Protein AF-A0A427A601-F1 (afdb_monomer_lite)

Sequence (78 aa):
MANSLHGGATASLVDLVGSAAFYTAGAQSRGVPMEIGISYLDAAFANFGVEISFYSRIVLCLCCSMCSTVNLCEKATV

Foldseek 3Di:
DAQFQDPVNVQVVCQVVQQVVCVVVVQPDGAHDPDDDDDCPDTHGPDPQKDKDKDKDWPDDDNRDTDIDIDIDIDGRD

Organism: Ensete ventricosum (NCBI:txid4639)

InterPro domains:
  IPR006683 Thioesterase domain [PF03061] (3-45)
  IPR029069 HotDog domain superfamily [SSF54637] (3-52)
  IPR039298 Acyl-coenzyme A thioesterase 13 [PTHR21660] (3-52)

Radius of gyration: 14.11 Å; chains: 1; bounding box: 41×19×35 Å

Secondary structure (DSSP, 8-state):
---B--HHHHHHHHHHHHHHHHHHTT-SS----S-------S--B--TTEEEEEEEEEEEE-SS-EEEEEEEEEEE--

Structure (mmCIF, N/CA/C/O backbone):
data_AF-A0A427A601-F1
#
_entry.id   AF-A0A427A601-F1
#
loop_
_atom_site.group_PDB
_atom_site.id
_atom_site.type_symbol
_atom_site.label_atom_id
_atom_site.label_alt_id
_atom_site.label_comp_id
_atom_site.label_asym_id
_atom_site.label_entity_id
_atom_site.label_seq_id
_atom_site.pdbx_PDB_ins_code
_atom_site.Cartn_x
_atom_site.Cartn_y
_atom_site.Cartn_z
_atom_site.occupancy
_atom_site.B_iso_or_equiv
_atom_site.auth_seq_id
_atom_site.auth_comp_id
_atom_site.auth_asym_id
_atom_site.auth_atom_id
_atom_site.pdbx_PDB_model_num
ATOM 1 N N . MET A 1 1 ? 15.915 -3.758 -20.863 1.00 47.28 1 MET A N 1
ATOM 2 C CA . MET A 1 1 ? 15.376 -4.462 -19.680 1.00 47.28 1 MET A CA 1
ATOM 3 C C . MET A 1 1 ? 15.071 -3.391 -18.652 1.00 47.28 1 MET A C 1
ATOM 5 O O . MET A 1 1 ? 16.003 -2.756 -18.183 1.00 47.28 1 MET A O 1
ATOM 9 N N . ALA A 1 2 ? 13.796 -3.065 -18.443 1.00 60.78 2 ALA A N 1
ATOM 10 C CA . ALA A 1 2 ? 13.410 -2.007 -17.514 1.00 60.78 2 ALA A CA 1
ATOM 11 C C . ALA A 1 2 ? 13.415 -2.577 -16.090 1.00 60.78 2 ALA A C 1
ATOM 13 O O . ALA A 1 2 ? 12.732 -3.561 -15.824 1.00 60.78 2 ALA A O 1
ATOM 14 N N . ASN A 1 3 ? 14.215 -1.984 -15.208 1.00 71.88 3 ASN A N 1
ATOM 15 C CA . ASN A 1 3 ? 14.275 -2.306 -13.785 1.00 71.88 3 ASN A CA 1
ATOM 16 C C . ASN A 1 3 ? 13.261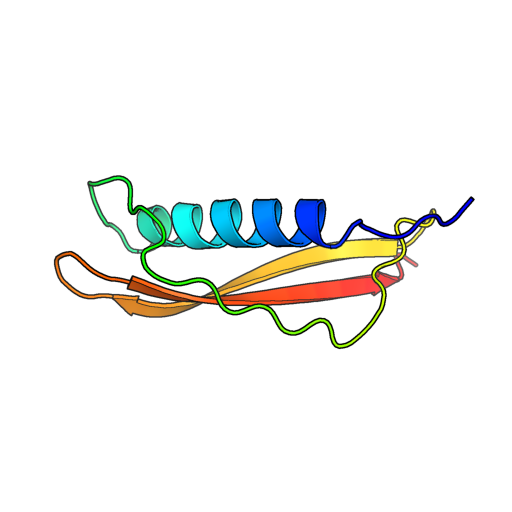 -1.450 -13.007 1.00 71.88 3 ASN A C 1
ATOM 18 O O . ASN A 1 3 ? 13.619 -0.696 -12.106 1.00 71.88 3 ASN A O 1
ATOM 22 N N . SER A 1 4 ? 12.006 -1.474 -13.439 1.00 74.25 4 SER A N 1
ATOM 23 C CA . SER A 1 4 ? 10.928 -0.751 -12.774 1.00 74.25 4 SER A CA 1
ATOM 24 C C . SER A 1 4 ? 9.929 -1.725 -12.172 1.00 74.25 4 SER A C 1
ATOM 26 O O . SER A 1 4 ? 9.707 -2.822 -12.695 1.00 74.25 4 SER A O 1
ATOM 28 N N . LEU A 1 5 ? 9.318 -1.328 -11.058 1.00 79.81 5 LEU A N 1
ATOM 29 C CA . LEU A 1 5 ? 8.214 -2.073 -10.480 1.00 79.81 5 LEU A CA 1
ATOM 30 C C . LEU A 1 5 ? 7.072 -2.098 -11.495 1.00 79.81 5 LEU A C 1
ATOM 32 O O . LEU A 1 5 ? 6.554 -1.063 -11.920 1.00 79.81 5 LEU A O 1
ATOM 36 N N . HIS A 1 6 ? 6.680 -3.303 -11.899 1.00 87.25 6 HIS A N 1
ATOM 37 C CA . HIS A 1 6 ? 5.531 -3.476 -12.768 1.00 87.25 6 HIS A CA 1
ATOM 38 C C . HIS A 1 6 ? 4.270 -2.950 -12.067 1.00 87.25 6 HIS A C 1
ATOM 40 O O . HIS A 1 6 ? 4.061 -3.233 -10.887 1.00 87.25 6 HIS A O 1
ATOM 46 N N . GLY A 1 7 ? 3.394 -2.252 -12.797 1.00 85.94 7 GLY A N 1
ATOM 47 C CA . GLY A 1 7 ? 2.173 -1.670 -12.229 1.00 85.94 7 GLY A CA 1
ATOM 48 C C . GLY A 1 7 ? 1.339 -2.682 -11.434 1.00 85.94 7 GLY A C 1
ATOM 49 O O . GLY A 1 7 ? 0.913 -2.377 -10.322 1.00 85.94 7 GLY A O 1
ATOM 50 N N . GLY A 1 8 ? 1.203 -3.916 -11.934 1.00 88.19 8 GLY A N 1
ATOM 51 C CA . GLY A 1 8 ? 0.512 -5.000 -11.227 1.00 88.19 8 GLY A CA 1
ATOM 52 C C . GLY A 1 8 ? 1.193 -5.461 -9.930 1.00 88.19 8 GLY A C 1
ATOM 53 O O . GLY A 1 8 ? 0.503 -5.826 -8.977 1.00 88.19 8 GLY A O 1
ATOM 54 N N . ALA A 1 9 ? 2.526 -5.391 -9.844 1.00 88.94 9 ALA A N 1
ATOM 55 C CA . ALA A 1 9 ? 3.251 -5.680 -8.605 1.00 88.94 9 ALA A CA 1
ATOM 56 C C . ALA A 1 9 ? 2.980 -4.587 -7.562 1.00 88.94 9 ALA A C 1
ATOM 58 O O . ALA A 1 9 ? 2.637 -4.895 -6.422 1.00 88.94 9 ALA A O 1
ATOM 59 N N . THR A 1 10 ? 3.029 -3.316 -7.973 1.00 89.19 10 THR A N 1
ATOM 60 C CA . THR A 1 10 ? 2.659 -2.185 -7.113 1.00 89.19 10 THR A CA 1
ATOM 61 C C . THR A 1 10 ? 1.207 -2.288 -6.648 1.00 89.19 10 THR A C 1
ATOM 63 O O . THR A 1 10 ? 0.936 -2.090 -5.469 1.00 89.19 10 THR A O 1
ATOM 66 N N . ALA A 1 11 ? 0.278 -2.655 -7.535 1.00 90.88 11 ALA A N 1
ATOM 67 C CA . ALA A 1 11 ? -1.136 -2.810 -7.194 1.00 90.88 11 ALA A CA 1
ATOM 68 C C . ALA A 1 11 ? -1.377 -3.918 -6.161 1.00 90.88 11 ALA A C 1
ATOM 70 O O . ALA A 1 11 ? -2.122 -3.719 -5.205 1.00 90.88 11 ALA A O 1
ATOM 71 N N . SER A 1 12 ? -0.685 -5.049 -6.310 1.00 91.62 12 SER A N 1
ATOM 72 C CA . SER A 1 12 ? -0.760 -6.157 -5.352 1.00 91.62 12 SER A CA 1
ATOM 73 C C . SER A 1 12 ? -0.186 -5.770 -3.984 1.00 91.62 12 SER A C 1
ATOM 75 O O . SER A 1 12 ? -0.722 -6.156 -2.949 1.00 91.62 12 SER A O 1
ATOM 77 N N . LEU A 1 13 ? 0.891 -4.975 -3.957 1.00 91.12 13 LEU A N 1
ATOM 78 C CA . LEU A 1 13 ? 1.455 -4.453 -2.709 1.00 91.12 13 LEU A CA 1
ATOM 79 C C . LEU A 1 13 ? 0.521 -3.439 -2.040 1.00 91.12 13 LEU A C 1
ATOM 81 O O . LEU A 1 13 ? 0.361 -3.487 -0.825 1.00 91.12 13 LEU A O 1
ATOM 85 N N . VAL A 1 14 ? -0.130 -2.564 -2.812 1.00 91.94 14 VAL A N 1
ATOM 86 C CA . VAL A 1 14 ? -1.151 -1.638 -2.296 1.00 91.94 14 VAL A CA 1
ATOM 87 C C . VAL A 1 14 ? -2.320 -2.402 -1.669 1.00 91.94 14 VAL A C 1
ATOM 89 O O . VAL A 1 14 ? -2.732 -2.045 -0.567 1.00 91.94 14 VAL A O 1
ATOM 92 N N . ASP A 1 15 ? -2.801 -3.473 -2.306 1.00 91.25 15 ASP A N 1
ATOM 93 C CA . ASP A 1 15 ? -3.854 -4.337 -1.754 1.00 91.25 15 ASP A CA 1
ATOM 94 C C . ASP A 1 15 ? -3.438 -4.997 -0.427 1.00 91.25 15 ASP A C 1
ATOM 96 O O . ASP A 1 15 ? -4.150 -4.911 0.578 1.00 91.25 15 ASP A O 1
ATOM 100 N N . LEU A 1 16 ? -2.238 -5.584 -0.386 1.00 91.19 16 LEU A N 1
ATOM 101 C CA . LEU A 1 16 ? -1.698 -6.210 0.822 1.00 91.19 16 LEU A CA 1
ATOM 102 C C . LEU A 1 16 ? -1.512 -5.206 1.961 1.00 91.19 16 LEU A C 1
ATOM 104 O O . LEU A 1 16 ? -1.914 -5.474 3.091 1.00 91.19 16 LEU A O 1
ATOM 108 N N . VAL A 1 17 ? -0.911 -4.049 1.680 1.00 92.38 17 VAL A N 1
ATOM 109 C CA . VAL A 1 17 ? -0.653 -2.999 2.676 1.00 92.38 17 VAL A CA 1
ATOM 110 C C . VAL A 1 17 ? -1.962 -2.366 3.161 1.00 92.38 17 VAL A C 1
ATOM 112 O O . VAL A 1 17 ? -2.113 -2.106 4.357 1.00 92.38 17 VAL A O 1
ATOM 115 N N . GLY A 1 18 ? -2.930 -2.155 2.265 1.00 89.38 18 GLY A N 1
ATOM 116 C CA . GLY A 1 18 ? -4.271 -1.678 2.605 1.00 89.38 18 GLY A CA 1
ATOM 117 C C . GLY A 1 18 ? -5.023 -2.665 3.501 1.00 89.38 18 GLY A C 1
ATOM 118 O O . GLY A 1 18 ? -5.536 -2.283 4.552 1.00 89.38 18 GLY A O 1
ATOM 119 N N . SER A 1 19 ? -4.999 -3.952 3.149 1.00 87.50 19 SER A N 1
ATOM 120 C CA . SER A 1 19 ? -5.605 -5.028 3.942 1.00 87.50 19 SER A CA 1
ATOM 121 C C . SER A 1 19 ? -4.898 -5.241 5.286 1.00 87.50 19 SER A C 1
ATOM 123 O O . SER A 1 19 ? -5.545 -5.492 6.302 1.00 87.50 19 SER A O 1
ATOM 125 N N . ALA A 1 20 ? -3.571 -5.097 5.338 1.00 89.19 20 ALA A N 1
ATOM 126 C CA . ALA A 1 20 ? -2.808 -5.156 6.583 1.00 89.19 20 ALA A CA 1
ATOM 127 C C . ALA A 1 20 ? -3.142 -3.981 7.515 1.00 89.19 20 ALA A C 1
ATOM 129 O O . ALA A 1 20 ? -3.225 -4.170 8.728 1.00 89.19 20 ALA A O 1
ATOM 130 N N . ALA A 1 21 ? -3.401 -2.789 6.969 1.00 89.00 21 ALA A N 1
ATOM 131 C CA . ALA A 1 21 ? -3.853 -1.647 7.763 1.00 89.00 21 ALA A CA 1
ATOM 132 C C . ALA A 1 21 ? -5.204 -1.911 8.452 1.00 89.00 21 ALA A C 1
ATOM 134 O O . ALA A 1 21 ? -5.435 -1.420 9.555 1.00 89.00 21 ALA A O 1
ATOM 135 N N . PHE A 1 22 ? -6.060 -2.755 7.864 1.00 85.31 22 PHE A N 1
ATOM 136 C CA . PHE A 1 22 ? -7.299 -3.234 8.491 1.00 85.31 22 PHE A CA 1
ATOM 137 C C . PHE A 1 22 ? -7.043 -3.885 9.853 1.00 85.31 22 PHE A C 1
ATOM 139 O O . PHE A 1 22 ? -7.712 -3.574 10.838 1.00 85.31 22 PHE A O 1
ATOM 146 N N . TYR A 1 23 ? -6.004 -4.714 9.930 1.00 83.69 23 TYR A N 1
ATOM 147 C CA . TYR A 1 23 ? -5.590 -5.351 11.173 1.00 83.69 23 TYR A CA 1
ATOM 148 C C . TYR A 1 23 ? -4.993 -4.370 12.183 1.00 83.69 23 TYR A C 1
ATOM 150 O O . TYR A 1 23 ? -5.264 -4.488 13.377 1.00 83.69 23 TYR A O 1
ATOM 158 N N . THR A 1 24 ? -4.205 -3.387 11.735 1.00 85.69 24 THR A N 1
ATOM 159 C CA . THR A 1 24 ? -3.586 -2.412 12.652 1.00 85.69 24 THR A CA 1
ATOM 160 C C . THR A 1 24 ? -4.607 -1.464 13.280 1.00 85.69 24 THR A C 1
ATOM 162 O O . THR A 1 24 ? -4.362 -0.939 14.364 1.00 85.69 24 THR A O 1
ATOM 165 N N . ALA A 1 25 ? -5.776 -1.299 12.655 1.00 83.62 25 ALA A N 1
ATOM 166 C CA . ALA A 1 25 ? -6.902 -0.542 13.196 1.00 83.62 25 ALA A CA 1
ATOM 167 C C . ALA A 1 25 ? -7.709 -1.286 14.279 1.00 83.62 25 ALA A C 1
ATOM 169 O O . ALA A 1 25 ? -8.670 -0.730 14.809 1.00 83.62 25 ALA A O 1
ATOM 170 N N . GLY A 1 26 ? -7.354 -2.533 14.610 1.00 80.44 26 GLY A N 1
ATOM 171 C CA . GLY A 1 26 ? -8.052 -3.333 15.623 1.00 80.44 26 GLY A CA 1
ATOM 172 C C . GLY A 1 26 ? -9.270 -4.101 15.101 1.00 80.44 26 GLY A C 1
ATOM 173 O O . GLY A 1 26 ? -10.045 -4.633 15.898 1.00 80.44 26 GLY A O 1
ATOM 174 N N . ALA A 1 27 ? -9.450 -4.190 13.780 1.00 78.88 27 ALA A N 1
ATOM 175 C CA . ALA A 1 27 ? -10.490 -5.032 13.205 1.00 78.88 27 ALA A CA 1
ATOM 176 C C . ALA A 1 27 ? -10.155 -6.520 13.401 1.00 78.88 27 ALA A C 1
ATOM 178 O O . ALA A 1 27 ? -9.034 -6.968 13.156 1.00 78.88 27 ALA A O 1
ATOM 179 N N . GLN A 1 28 ? -11.150 -7.302 13.825 1.00 70.44 28 GLN A N 1
ATOM 180 C CA . GLN A 1 28 ? -10.995 -8.741 14.078 1.00 70.44 28 GLN A CA 1
ATOM 181 C C . GLN A 1 28 ? -11.195 -9.600 12.816 1.00 70.44 28 GLN A C 1
ATOM 183 O O . GLN A 1 28 ? -10.919 -10.799 12.837 1.00 70.44 28 GLN A O 1
ATOM 188 N N . SER A 1 29 ? -11.666 -9.009 11.711 1.00 72.94 29 SER A N 1
ATOM 189 C CA . SER A 1 29 ? -11.916 -9.700 10.442 1.00 72.94 29 SER A CA 1
ATOM 190 C C . SER A 1 29 ? -10.923 -9.297 9.354 1.00 72.94 29 SER A C 1
ATOM 192 O O . SER A 1 29 ? -10.499 -8.144 9.284 1.00 72.94 29 SER A O 1
ATOM 194 N N . ARG A 1 30 ? -10.631 -10.225 8.431 1.00 69.69 30 ARG A N 1
ATOM 195 C CA . ARG A 1 30 ? -9.972 -9.890 7.160 1.00 69.69 30 ARG A CA 1
ATOM 196 C C . ARG A 1 30 ? -10.902 -9.011 6.334 1.00 69.69 30 ARG A C 1
ATOM 198 O O . ARG A 1 30 ? -11.999 -9.449 5.994 1.00 69.69 30 ARG A O 1
ATOM 205 N N . GLY A 1 31 ? -10.466 -7.792 6.035 1.00 74.38 31 GLY A N 1
ATOM 206 C CA . GLY A 1 31 ? -11.092 -6.972 5.003 1.00 74.38 31 GLY A CA 1
ATOM 207 C C . GLY A 1 31 ? -10.782 -7.538 3.616 1.00 74.38 31 GLY A C 1
ATOM 208 O O . GLY A 1 31 ? -9.738 -8.157 3.417 1.00 74.38 31 GLY A O 1
ATOM 209 N N . VAL A 1 32 ? -11.699 -7.338 2.674 1.00 83.00 32 VAL A N 1
ATOM 210 C CA . VAL A 1 32 ? -11.472 -7.541 1.238 1.00 83.00 32 VAL A CA 1
ATOM 211 C C . VAL A 1 32 ? -11.559 -6.170 0.565 1.00 83.00 32 VAL A C 1
ATOM 213 O O . VAL A 1 32 ? -12.408 -5.368 0.974 1.00 83.00 32 VAL A O 1
ATOM 216 N N . PRO A 1 33 ? -10.715 -5.856 -0.430 1.00 85.06 33 PRO A N 1
ATOM 217 C CA . PRO A 1 33 ? -10.855 -4.616 -1.183 1.00 85.06 33 PRO A CA 1
ATOM 218 C C . PRO A 1 33 ? -12.216 -4.581 -1.892 1.00 85.06 33 PRO A C 1
ATOM 220 O O . PRO A 1 33 ? -12.517 -5.434 -2.724 1.00 85.06 33 PRO A O 1
ATOM 223 N N . MET A 1 34 ? -13.047 -3.590 -1.563 1.00 89.19 34 MET A N 1
ATOM 224 C CA . MET A 1 34 ? -14.266 -3.305 -2.333 1.00 89.19 34 MET A CA 1
ATOM 225 C C . MET A 1 34 ? -13.969 -2.417 -3.543 1.00 89.19 34 MET A C 1
ATOM 227 O O . MET A 1 34 ? -14.540 -2.612 -4.610 1.00 89.19 34 MET A O 1
ATOM 231 N N . GLU A 1 35 ? -13.057 -1.459 -3.376 1.00 90.19 35 GLU A N 1
ATOM 232 C CA . GLU A 1 35 ? -12.620 -0.523 -4.407 1.00 90.19 35 GLU A CA 1
ATOM 233 C C . GLU A 1 35 ? -11.121 -0.253 -4.238 1.00 90.19 35 GLU A C 1
ATOM 235 O O . GLU A 1 35 ? -10.642 -0.068 -3.118 1.00 90.19 35 GLU A O 1
ATOM 240 N N . ILE A 1 36 ? -10.383 -0.228 -5.351 1.00 90.62 36 ILE A N 1
ATOM 241 C CA . ILE A 1 36 ? -8.971 0.160 -5.404 1.00 90.62 36 ILE A CA 1
ATOM 242 C C . ILE A 1 36 ? -8.791 1.174 -6.532 1.00 90.62 36 ILE A C 1
ATOM 244 O O . ILE A 1 36 ? -9.053 0.883 -7.698 1.00 90.62 36 ILE A O 1
ATOM 248 N N . GLY A 1 37 ? -8.315 2.365 -6.167 1.00 91.94 37 GLY A N 1
ATOM 249 C CA . GLY A 1 37 ? -7.879 3.402 -7.097 1.00 91.94 37 GLY A CA 1
ATOM 250 C C . GLY A 1 37 ? -6.373 3.607 -6.977 1.00 91.94 37 GLY A C 1
ATOM 251 O O . GLY A 1 37 ? -5.872 3.856 -5.881 1.00 91.94 37 GLY A O 1
ATOM 252 N N . ILE A 1 38 ? -5.647 3.502 -8.092 1.00 91.88 38 ILE A N 1
ATOM 253 C CA . ILE A 1 38 ? -4.193 3.694 -8.127 1.00 91.88 38 ILE A CA 1
ATOM 254 C C . ILE A 1 38 ? -3.853 4.757 -9.160 1.00 91.88 38 ILE A C 1
ATOM 256 O O . ILE A 1 38 ? -4.240 4.654 -10.323 1.00 91.88 38 ILE A O 1
ATOM 260 N N . SER A 1 39 ? -3.067 5.738 -8.730 1.00 90.94 39 SER A N 1
ATOM 261 C CA . SER A 1 39 ? -2.491 6.762 -9.595 1.00 90.94 39 SER A CA 1
ATOM 262 C C . SER A 1 39 ? -0.976 6.599 -9.610 1.00 90.94 39 SER A C 1
ATOM 264 O O . SER A 1 39 ? -0.321 6.767 -8.582 1.00 90.94 39 SER A O 1
ATOM 266 N N . TYR A 1 40 ? -0.417 6.270 -10.772 1.00 87.00 40 TYR A N 1
ATOM 267 C CA . TYR A 1 40 ? 1.029 6.161 -10.965 1.00 87.00 40 TYR A CA 1
ATOM 268 C C . TYR A 1 40 ? 1.580 7.534 -11.340 1.00 87.00 40 TYR A C 1
ATOM 270 O O . TYR A 1 40 ? 1.374 8.001 -12.457 1.00 87.00 40 TYR A O 1
ATOM 278 N N . LEU A 1 41 ? 2.225 8.195 -10.379 1.00 84.88 41 LEU A N 1
ATOM 279 C CA . LEU A 1 41 ? 2.787 9.534 -10.574 1.00 84.88 41 LEU A CA 1
ATOM 280 C C . LEU A 1 41 ? 4.210 9.489 -11.141 1.00 84.88 41 LEU A C 1
ATOM 282 O O . LEU A 1 41 ? 4.577 10.374 -11.907 1.00 84.88 41 LEU A O 1
ATOM 286 N N . ASP A 1 42 ? 4.983 8.461 -10.787 1.00 84.19 42 ASP A N 1
ATOM 287 C CA . ASP A 1 42 ? 6.340 8.242 -11.282 1.00 84.19 42 ASP A CA 1
ATOM 288 C C . ASP A 1 42 ? 6.666 6.744 -11.367 1.00 84.19 42 ASP A C 1
ATOM 290 O O . ASP A 1 42 ? 6.011 5.906 -10.733 1.00 84.19 42 ASP A O 1
ATOM 294 N N . ALA A 1 43 ? 7.653 6.400 -12.193 1.00 80.31 43 ALA A N 1
ATOM 295 C CA . ALA A 1 43 ? 8.110 5.029 -12.350 1.00 80.31 43 ALA A CA 1
ATOM 296 C C . ALA A 1 43 ? 9.036 4.643 -11.194 1.00 80.31 43 ALA A C 1
ATOM 298 O O . ALA A 1 43 ? 10.138 5.165 -11.089 1.00 80.31 43 ALA A O 1
ATOM 299 N N . ALA A 1 44 ? 8.614 3.670 -10.384 1.00 80.81 44 ALA A N 1
ATOM 300 C CA . ALA A 1 44 ? 9.436 3.191 -9.283 1.00 80.81 44 ALA A CA 1
ATOM 301 C C . ALA A 1 44 ? 10.567 2.286 -9.782 1.00 80.81 44 ALA A C 1
ATOM 303 O O . ALA A 1 44 ? 10.277 1.204 -10.306 1.00 80.81 44 ALA A O 1
ATOM 304 N N . PHE A 1 45 ? 11.833 2.688 -9.636 1.00 80.06 45 PHE A N 1
ATOM 305 C CA . PHE A 1 45 ? 12.975 1.912 -10.129 1.00 80.06 45 PHE A CA 1
ATOM 306 C C . PHE A 1 45 ? 13.647 1.125 -9.002 1.00 80.06 45 PHE A C 1
ATOM 308 O O . PHE A 1 45 ? 14.186 1.676 -8.049 1.00 80.06 45 PHE A O 1
ATOM 315 N N . ALA A 1 46 ? 13.698 -0.200 -9.135 1.00 73.06 46 ALA A N 1
ATOM 316 C CA . ALA A 1 46 ? 14.310 -1.072 -8.132 1.00 73.06 46 ALA A CA 1
ATOM 317 C C . ALA A 1 46 ? 15.838 -1.152 -8.312 1.00 73.06 46 ALA A C 1
ATOM 319 O O . ALA A 1 46 ? 16.399 -2.220 -8.553 1.00 73.06 46 ALA A O 1
ATOM 320 N N . ASN A 1 47 ? 16.535 -0.014 -8.292 1.00 77.94 47 ASN A N 1
ATOM 321 C CA . ASN A 1 47 ? 17.988 0.021 -8.464 1.00 77.94 47 ASN A CA 1
ATOM 322 C C . ASN A 1 47 ? 18.742 -0.226 -7.146 1.00 77.94 47 ASN A C 1
ATOM 324 O O . ASN A 1 47 ? 18.218 -0.028 -6.053 1.00 77.94 47 ASN A O 1
ATOM 328 N N . PHE A 1 48 ? 20.006 -0.641 -7.251 1.00 68.56 48 PHE A N 1
ATOM 329 C CA . PHE A 1 48 ? 20.885 -0.767 -6.092 1.00 68.56 48 PHE A CA 1
ATOM 330 C C . PHE A 1 48 ? 21.107 0.611 -5.444 1.00 68.56 48 PHE A C 1
ATOM 332 O O . PHE A 1 48 ? 21.526 1.548 -6.125 1.00 68.56 48 PHE A O 1
ATOM 339 N N . GLY A 1 49 ? 20.815 0.731 -4.145 1.00 76.75 49 GLY A N 1
ATOM 340 C CA . GLY A 1 49 ? 20.897 1.994 -3.396 1.00 76.75 49 GLY A CA 1
ATOM 341 C C . GLY A 1 49 ? 19.600 2.812 -3.358 1.00 76.75 49 GLY A C 1
ATOM 342 O O . GLY A 1 49 ? 19.636 3.985 -2.993 1.00 76.75 49 GLY A O 1
ATOM 343 N N . VAL A 1 50 ? 18.462 2.226 -3.738 1.00 80.38 50 VAL A N 1
ATOM 344 C CA . VAL A 1 50 ? 17.143 2.847 -3.574 1.00 80.38 50 VAL A CA 1
ATOM 345 C C . VAL A 1 50 ? 16.243 1.937 -2.742 1.00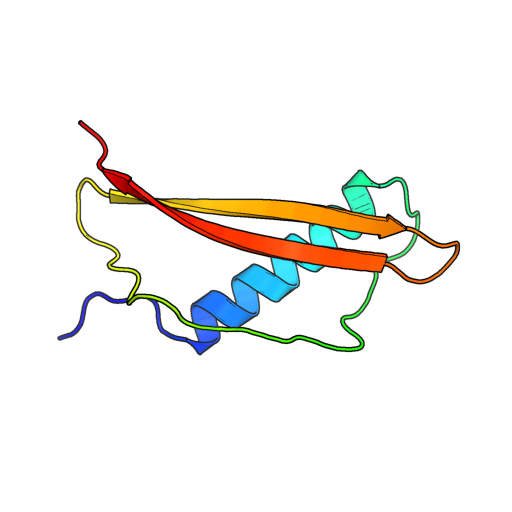 80.38 50 VAL A C 1
ATOM 347 O O . VAL A 1 50 ? 16.039 0.771 -3.076 1.00 80.38 50 VAL A O 1
ATOM 350 N N . GLU A 1 51 ? 15.688 2.475 -1.659 1.00 84.50 51 GLU A N 1
ATOM 351 C CA . GLU A 1 51 ? 14.658 1.820 -0.856 1.00 84.50 51 GLU A CA 1
ATOM 352 C C . GLU A 1 51 ? 13.259 2.235 -1.315 1.00 84.50 51 GLU A C 1
ATOM 354 O O . GLU A 1 51 ? 12.956 3.422 -1.454 1.00 84.50 51 GLU A O 1
ATOM 359 N N . ILE A 1 52 ? 12.385 1.241 -1.477 1.00 87.69 52 ILE A N 1
ATOM 360 C CA . ILE A 1 52 ? 10.966 1.433 -1.778 1.00 87.69 52 ILE A CA 1
ATOM 361 C C . ILE A 1 52 ? 10.173 1.198 -0.495 1.00 87.69 52 ILE A C 1
ATOM 363 O O . ILE A 1 52 ? 10.130 0.083 0.025 1.00 87.69 52 ILE A O 1
ATOM 367 N N . SER A 1 53 ? 9.523 2.245 0.007 1.00 89.06 53 SER A N 1
ATOM 368 C CA . SER A 1 53 ? 8.686 2.192 1.209 1.00 89.06 53 SER A CA 1
ATOM 369 C C . SER A 1 53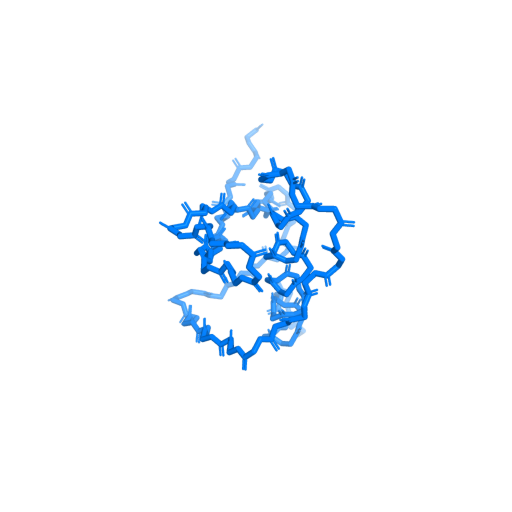 ? 7.218 2.441 0.882 1.00 89.06 53 SER A C 1
ATOM 371 O O . SER A 1 53 ? 6.886 3.331 0.099 1.00 89.06 53 SER A O 1
ATOM 373 N N . PHE A 1 54 ? 6.331 1.684 1.529 1.00 91.25 54 PHE A N 1
ATOM 374 C CA . PHE A 1 54 ? 4.884 1.877 1.451 1.00 91.25 54 PHE A CA 1
ATOM 375 C C . PHE A 1 54 ? 4.355 2.424 2.774 1.00 91.25 54 PHE A C 1
ATOM 377 O O . PHE A 1 54 ? 4.601 1.857 3.838 1.00 91.25 54 PHE A O 1
ATOM 384 N N . TYR A 1 55 ? 3.575 3.497 2.698 1.00 91.56 55 TYR A N 1
ATOM 385 C CA . TYR A 1 55 ? 2.948 4.130 3.851 1.00 91.56 55 TYR A CA 1
ATOM 386 C C . TYR A 1 55 ? 1.437 4.044 3.724 1.00 91.56 55 TYR A C 1
ATOM 388 O O . TYR A 1 55 ? 0.863 4.617 2.799 1.00 91.56 55 TYR A O 1
ATOM 396 N N . SER A 1 56 ? 0.795 3.362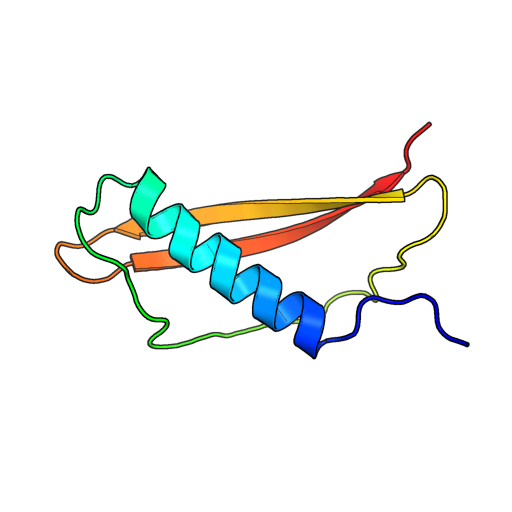 4.671 1.00 92.25 56 SER A N 1
ATOM 397 C CA . SER A 1 56 ? -0.663 3.312 4.760 1.00 92.25 56 SER A CA 1
ATOM 398 C C . SER A 1 56 ? -1.175 4.329 5.767 1.00 92.25 56 SER A C 1
ATOM 400 O O . SER A 1 56 ? -0.682 4.414 6.893 1.00 92.25 56 SER A O 1
ATOM 402 N N . ARG A 1 57 ? -2.189 5.091 5.369 1.00 93.75 57 ARG A N 1
ATOM 403 C CA . ARG A 1 57 ? -2.932 5.998 6.239 1.00 93.75 57 ARG A CA 1
ATOM 404 C C . ARG A 1 57 ? -4.393 5.600 6.231 1.00 93.75 57 ARG A C 1
ATOM 406 O O . ARG A 1 57 ? -5.049 5.681 5.198 1.00 93.75 57 ARG A O 1
ATOM 413 N N . ILE A 1 58 ? -4.906 5.205 7.388 1.00 91.56 58 ILE A N 1
ATOM 414 C CA . ILE A 1 58 ? -6.332 4.935 7.567 1.00 91.56 58 ILE A CA 1
ATOM 415 C C . ILE A 1 58 ? -7.062 6.280 7.573 1.00 91.56 58 ILE A C 1
ATOM 417 O O . ILE A 1 58 ? -6.774 7.140 8.404 1.00 91.56 58 ILE A O 1
ATOM 421 N N . VAL A 1 59 ? -7.970 6.469 6.620 1.00 92.12 59 VAL A N 1
ATOM 422 C CA . VAL A 1 59 ? -8.786 7.685 6.480 1.00 92.12 59 VAL A CA 1
ATOM 423 C C . VAL A 1 59 ? -10.100 7.517 7.230 1.00 92.12 59 VAL A C 1
ATOM 425 O O . VAL A 1 59 ? -10.562 8.434 7.902 1.00 92.12 59 VAL A O 1
ATOM 428 N N . LEU A 1 60 ? -10.689 6.326 7.134 1.00 87.75 60 LEU A N 1
ATOM 429 C CA . LEU 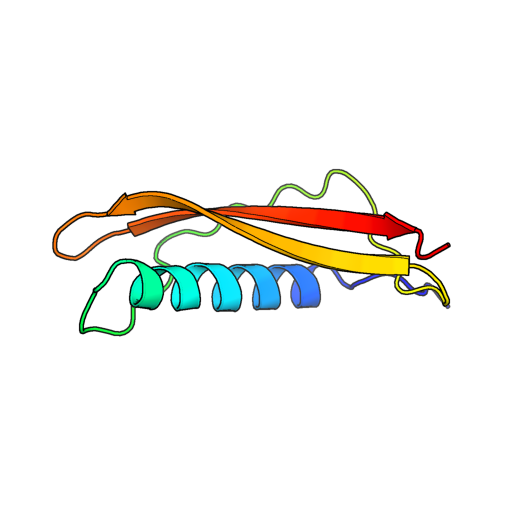A 1 60 ? -11.949 5.985 7.773 1.00 87.75 60 LEU A CA 1
ATOM 430 C C . LEU A 1 60 ? -11.901 4.536 8.242 1.00 87.75 60 LEU A C 1
ATOM 432 O O . LEU A 1 60 ? -11.537 3.659 7.463 1.00 87.75 60 LEU A O 1
ATOM 436 N N . CYS A 1 61 ? -12.299 4.290 9.489 1.00 83.38 61 CYS A N 1
ATOM 437 C CA . CYS A 1 61 ? -12.478 2.951 10.039 1.00 83.38 61 CYS A CA 1
ATOM 438 C C . CYS A 1 61 ? -13.872 2.861 10.663 1.00 83.38 61 CYS A C 1
ATOM 440 O O . CYS A 1 61 ? -14.144 3.454 11.705 1.00 83.38 61 CYS A O 1
ATOM 442 N N . LEU A 1 62 ? -14.769 2.153 9.987 1.00 83.94 62 LEU A N 1
ATOM 443 C CA . LEU A 1 62 ? -16.125 1.850 10.433 1.00 83.94 62 LEU A CA 1
ATOM 444 C C . LEU A 1 62 ? -16.209 0.389 10.880 1.00 83.94 62 LEU A C 1
ATOM 446 O O . LEU A 1 62 ? -15.277 -0.389 10.704 1.00 83.94 62 LEU A O 1
ATOM 450 N N . CYS A 1 63 ? -17.370 0.006 11.413 1.00 77.00 63 CYS A N 1
ATOM 451 C CA . CYS A 1 63 ? -17.604 -1.329 11.968 1.00 77.00 63 CYS A CA 1
ATOM 452 C C . CYS A 1 63 ? -17.297 -2.478 10.979 1.00 77.00 63 CYS A C 1
ATOM 454 O O . CYS A 1 63 ? -16.861 -3.542 11.406 1.00 77.00 63 CYS A O 1
ATOM 456 N N . CYS A 1 64 ? -17.479 -2.269 9.666 1.00 76.62 64 CYS A N 1
ATOM 457 C CA . CYS A 1 64 ? -17.206 -3.288 8.636 1.00 76.62 64 CYS A CA 1
ATOM 458 C C . CYS A 1 64 ? -16.481 -2.756 7.388 1.00 76.62 64 CYS A C 1
ATOM 460 O O . CYS A 1 64 ? -16.274 -3.509 6.442 1.00 76.62 64 CYS A O 1
ATOM 462 N N . SER A 1 65 ? -16.123 -1.470 7.353 1.00 84.38 65 SER A N 1
ATOM 463 C CA . SER A 1 65 ? -15.528 -0.830 6.175 1.00 84.38 65 SER A CA 1
ATOM 464 C C . SER A 1 65 ? -14.335 0.018 6.582 1.00 84.38 65 SER A C 1
ATOM 466 O O . SER A 1 65 ? -14.398 0.736 7.580 1.00 84.38 65 SER A O 1
ATOM 468 N N . MET A 1 66 ? -13.275 -0.022 5.782 1.00 87.00 66 MET A N 1
ATOM 469 C CA . MET A 1 66 ? -12.137 0.880 5.908 1.00 87.00 66 MET A CA 1
ATOM 470 C C . MET A 1 66 ? -11.853 1.523 4.565 1.00 87.00 66 MET A C 1
ATOM 472 O O . MET A 1 66 ? -11.851 0.844 3.541 1.00 87.00 66 MET A O 1
ATOM 476 N N . CYS A 1 67 ? -11.517 2.806 4.609 1.00 90.06 67 CYS A N 1
ATOM 477 C CA . CYS A 1 67 ? -10.809 3.461 3.524 1.00 90.06 67 CYS A CA 1
ATOM 478 C C . CYS A 1 67 ? -9.420 3.845 4.018 1.00 90.06 67 CYS A C 1
ATOM 480 O O . CYS A 1 67 ? -9.275 4.510 5.050 1.00 90.06 67 CYS A O 1
ATOM 482 N N . SER A 1 68 ? -8.401 3.441 3.275 1.00 91.12 68 SER A N 1
ATOM 483 C CA . SER A 1 68 ? -7.008 3.769 3.549 1.00 91.12 68 SER A CA 1
ATOM 484 C C . SER A 1 68 ? -6.332 4.269 2.279 1.00 91.12 68 SER A C 1
ATOM 486 O O . SER A 1 68 ? -6.632 3.838 1.170 1.00 91.12 68 SER A O 1
ATOM 488 N N . THR A 1 69 ? -5.427 5.227 2.443 1.00 94.31 69 THR A N 1
ATOM 489 C CA . THR A 1 69 ? -4.580 5.739 1.368 1.00 94.31 69 THR A CA 1
ATOM 490 C C . THR A 1 69 ? -3.197 5.133 1.525 1.00 94.31 69 THR A C 1
ATOM 492 O O . THR A 1 69 ? -2.580 5.282 2.582 1.00 94.31 69 THR A O 1
ATOM 495 N N . VAL A 1 70 ? -2.699 4.481 0.477 1.00 94.19 70 VAL A N 1
ATOM 496 C CA . VAL A 1 70 ? -1.350 3.912 0.449 1.00 94.19 70 VAL A CA 1
ATOM 497 C C . VAL A 1 70 ? -0.485 4.738 -0.496 1.00 94.19 70 VAL A C 1
ATOM 499 O O . VAL A 1 70 ? -0.840 4.918 -1.656 1.00 94.19 70 VAL A O 1
ATOM 502 N N . ASN A 1 71 ? 0.644 5.243 -0.000 1.00 93.44 71 ASN A N 1
ATOM 503 C CA . ASN A 1 71 ? 1.620 5.986 -0.797 1.00 93.44 71 ASN A CA 1
ATOM 504 C C . ASN A 1 71 ? 2.919 5.193 -0.906 1.00 93.44 71 ASN A C 1
ATOM 506 O O . ASN A 1 71 ? 3.399 4.655 0.093 1.00 93.44 71 ASN A O 1
ATOM 510 N N . LEU A 1 72 ? 3.490 5.163 -2.107 1.00 90.75 72 LEU A N 1
ATOM 511 C CA . LEU A 1 72 ? 4.815 4.618 -2.368 1.00 90.75 72 LEU A CA 1
ATOM 512 C C . LEU A 1 72 ? 5.832 5.760 -2.404 1.00 90.75 72 LEU A C 1
ATOM 514 O O . LEU A 1 72 ? 5.606 6.767 -3.069 1.00 90.75 72 LEU A O 1
ATOM 518 N N . CYS A 1 73 ? 6.940 5.594 -1.687 1.00 88.69 73 CYS A N 1
ATOM 519 C CA . CYS A 1 73 ? 8.037 6.549 -1.647 1.00 88.69 73 CYS A CA 1
AT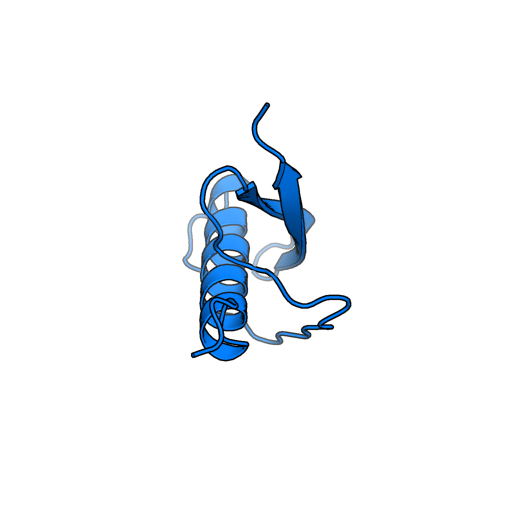OM 520 C C . CYS A 1 73 ? 9.344 5.831 -1.988 1.00 88.69 73 CYS A C 1
ATOM 522 O O . CYS A 1 73 ? 9.706 4.866 -1.311 1.00 88.69 73 CYS A O 1
ATOM 524 N N . GLU A 1 74 ? 10.057 6.323 -2.999 1.00 87.25 74 GLU A N 1
ATOM 525 C CA . GLU A 1 74 ? 11.461 5.978 -3.221 1.00 87.25 74 GLU A CA 1
ATOM 526 C C . GLU A 1 74 ? 12.357 6.893 -2.396 1.00 87.25 74 GLU A C 1
ATOM 528 O O . GLU A 1 74 ? 12.198 8.117 -2.385 1.00 87.25 74 GLU A O 1
ATOM 533 N N . LYS A 1 75 ? 13.320 6.289 -1.706 1.00 82.38 75 LYS A N 1
ATOM 534 C CA . LYS A 1 75 ? 14.330 7.008 -0.945 1.00 82.38 75 LYS A CA 1
ATOM 535 C C . LYS A 1 75 ? 15.706 6.480 -1.319 1.00 82.38 75 LYS A C 1
ATOM 537 O O . LYS A 1 75 ? 15.959 5.285 -1.217 1.00 82.38 75 LYS A O 1
ATOM 542 N N . ALA A 1 76 ? 16.597 7.378 -1.732 1.00 78.62 76 ALA A N 1
ATOM 543 C CA . ALA A 1 76 ? 17.993 7.028 -1.961 1.00 78.62 76 ALA A CA 1
ATOM 544 C C . ALA A 1 76 ? 18.652 6.633 -0.630 1.00 78.62 76 ALA A C 1
ATOM 546 O O . ALA A 1 76 ? 18.583 7.377 0.354 1.00 78.62 76 ALA A O 1
ATOM 547 N N . THR A 1 77 ? 19.272 5.461 -0.608 1.00 69.12 77 THR A N 1
ATOM 548 C CA . THR A 1 77 ? 20.056 4.957 0.516 1.00 69.12 77 THR A CA 1
ATOM 549 C C . THR A 1 77 ? 21.486 5.467 0.328 1.00 69.12 77 THR A C 1
ATOM 551 O O . THR A 1 77 ? 22.168 5.052 -0.609 1.00 69.12 77 THR A O 1
ATOM 554 N N . VAL A 1 78 ? 21.893 6.443 1.150 1.00 62.66 78 VAL A N 1
ATOM 555 C CA . VAL A 1 78 ? 23.244 7.044 1.144 1.00 62.66 78 VAL A CA 1
ATOM 556 C C . VAL A 1 78 ? 24.273 6.179 1.853 1.00 62.66 78 VAL A C 1
ATOM 558 O O . VAL A 1 78 ? 23.902 5.539 2.863 1.00 62.66 78 VAL A O 1
#

pLDDT: mean 84.07, std 8.69, range [47.28, 94.31]